Protein AF-V6KKS3-F1 (afdb_monomer_lite)

Organism: NCBI:txid1352936

Radius of gyration: 24.84 Å; chains: 1; bounding box: 65×29×72 Å

InterPro domains:
  IPR040688 SMODS and SLOG-associating 2TM effector domain 2 [NF033633] (2-89)
  IPR040688 SMODS and SLOG-associating 2TM effector domain 2 [PF18183] (2-100)

Foldseek 3Di:
DVCVVVVVVVVVVLVVVLVVQLVVLVVVLVVQLVVLVVVVVPDDDDDDPVVSVVSNVVSVVVSVVSVVVSVVVSVVVVVVVVVVPPDPPPPPDPPPPDPDDDDDDDDDDDDDDDPDDDDPDDDDDDDDDDD

pLDDT: mean 70.12, std 18.48, range [37.16, 97.25]

Sequence (131 aa):
GVDRFFGVTSGWMRDVATAQAVQRRLQALQFDWASESIREVLGPAEGTASEASERCLGVLRRFSEDITELVRTETTDWMVEFRTGTAPLGIQAAVTYVPRQDAAGSGGRFPLPPANGTRPNMPRQRPPEPR

Structure (mmCIF, N/CA/C/O backbone):
data_AF-V6KKS3-F1
#
_entry.id   AF-V6KKS3-F1
#
loop_
_atom_site.group_PDB
_atom_site.id
_atom_site.type_symbol
_atom_site.label_atom_id
_atom_site.label_alt_id
_atom_site.label_comp_id
_atom_site.label_asym_id
_atom_site.label_entity_id
_atom_site.label_seq_id
_atom_site.pdbx_PDB_ins_code
_atom_site.Cartn_x
_atom_site.Cartn_y
_atom_site.Cartn_z
_atom_site.occupancy
_atom_site.B_iso_or_equiv
_atom_site.auth_seq_id
_atom_site.auth_comp_id
_atom_site.auth_asym_id
_atom_site.auth_atom_id
_atom_site.pdbx_PDB_model_num
ATOM 1 N N . GLY A 1 1 ? 20.499 8.101 -30.867 1.00 49.84 1 GLY A N 1
ATOM 2 C CA . GLY A 1 1 ? 20.119 9.414 -30.298 1.00 49.84 1 GLY A CA 1
ATOM 3 C C . GLY A 1 1 ? 18.721 9.392 -29.709 1.00 49.84 1 GLY A C 1
ATOM 4 O O . GLY A 1 1 ? 18.534 9.841 -28.588 1.00 49.84 1 GLY A O 1
ATOM 5 N N . VAL A 1 2 ? 17.767 8.829 -30.451 1.00 50.78 2 VAL A N 1
ATOM 6 C CA . VAL A 1 2 ? 16.338 8.795 -30.118 1.00 50.78 2 VAL A CA 1
ATOM 7 C C . VAL A 1 2 ? 16.004 7.761 -29.020 1.00 50.78 2 VAL A C 1
ATOM 9 O O . VAL A 1 2 ? 15.286 8.100 -28.083 1.00 50.78 2 VAL A O 1
ATOM 12 N N . ASP A 1 3 ? 16.643 6.583 -29.011 1.00 54.22 3 ASP A N 1
ATOM 13 C CA . ASP A 1 3 ? 16.462 5.558 -27.957 1.00 54.22 3 ASP A CA 1
ATOM 14 C C . ASP A 1 3 ? 16.818 6.024 -26.543 1.00 54.22 3 ASP A C 1
ATOM 16 O O . ASP A 1 3 ? 16.208 5.603 -25.567 1.00 54.22 3 ASP A O 1
ATOM 20 N N . ARG A 1 4 ? 17.795 6.927 -26.405 1.00 55.72 4 ARG A N 1
ATOM 21 C CA . ARG A 1 4 ? 18.219 7.433 -25.091 1.00 55.72 4 ARG A CA 1
ATOM 22 C C . ARG A 1 4 ? 17.191 8.400 -24.504 1.00 55.72 4 ARG A C 1
ATOM 24 O O . ARG A 1 4 ? 16.985 8.398 -23.297 1.00 55.72 4 ARG A O 1
ATOM 31 N N . PHE A 1 5 ? 16.538 9.201 -25.347 1.00 52.12 5 PHE A N 1
ATOM 32 C CA . PHE A 1 5 ? 15.473 10.106 -24.916 1.00 52.12 5 PHE A CA 1
ATOM 33 C C . PHE A 1 5 ? 14.199 9.337 -24.561 1.00 52.12 5 PHE A C 1
ATOM 35 O O . PHE A 1 5 ? 13.657 9.574 -23.483 1.00 52.12 5 PHE A O 1
ATOM 42 N N . PHE A 1 6 ? 13.778 8.378 -25.400 1.00 52.75 6 PHE A N 1
ATOM 43 C CA . PHE A 1 6 ? 12.626 7.513 -25.111 1.00 52.75 6 PHE A CA 1
ATOM 44 C C . PHE A 1 6 ? 12.871 6.574 -23.922 1.00 52.75 6 PHE A C 1
ATOM 46 O O . PHE A 1 6 ? 11.978 6.388 -23.102 1.00 52.75 6 PHE A O 1
ATOM 53 N N . GLY A 1 7 ? 14.096 6.069 -23.746 1.00 57.44 7 GLY A N 1
ATOM 54 C CA . GLY A 1 7 ? 14.488 5.278 -22.577 1.00 57.44 7 GLY A CA 1
ATOM 55 C C . GLY A 1 7 ? 14.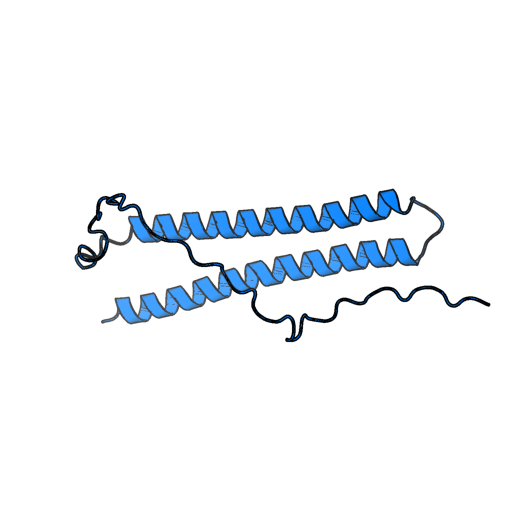377 6.064 -21.266 1.00 57.44 7 GLY A C 1
ATOM 56 O O . GLY A 1 7 ? 13.755 5.592 -20.318 1.00 57.44 7 GLY A O 1
ATOM 57 N N . VAL A 1 8 ? 14.881 7.304 -21.226 1.00 55.44 8 VAL A N 1
ATOM 58 C CA . VAL A 1 8 ? 14.774 8.176 -20.038 1.00 55.44 8 VAL A CA 1
ATOM 59 C C . VAL A 1 8 ? 13.320 8.588 -19.756 1.00 55.44 8 VAL A C 1
ATOM 61 O O . VAL A 1 8 ? 12.929 8.669 -18.593 1.00 55.44 8 VAL A O 1
ATOM 64 N N . THR A 1 9 ? 12.487 8.792 -20.786 1.00 54.78 9 THR A N 1
ATOM 65 C CA . THR A 1 9 ? 11.053 9.096 -20.584 1.00 54.78 9 THR A CA 1
ATOM 66 C C . THR A 1 9 ? 10.243 7.878 -20.145 1.00 54.78 9 THR A C 1
ATOM 68 O O . THR A 1 9 ? 9.352 8.021 -19.310 1.00 54.78 9 THR A O 1
ATOM 71 N N . SER A 1 10 ? 10.560 6.681 -20.648 1.00 60.97 10 SER A N 1
ATOM 72 C CA . SER A 1 10 ? 9.906 5.440 -20.214 1.00 60.97 10 SER A CA 1
ATOM 73 C C . SER A 1 10 ? 10.216 5.092 -18.753 1.00 60.97 10 SER A C 1
ATOM 75 O O . SER A 1 10 ? 9.304 4.713 -18.022 1.00 60.97 10 SER A O 1
ATOM 77 N N . GLY A 1 11 ? 11.454 5.328 -18.295 1.00 67.12 11 GLY A N 1
ATOM 78 C CA . GLY A 1 11 ? 11.848 5.119 -16.899 1.00 67.12 11 GLY A CA 1
ATOM 79 C C . GLY A 1 11 ? 11.061 5.998 -15.927 1.00 67.12 11 GLY A C 1
ATOM 80 O O . GLY A 1 11 ? 10.476 5.489 -14.978 1.00 67.12 11 GLY A O 1
ATOM 81 N N . TRP A 1 12 ? 10.932 7.298 -16.222 1.00 76.12 12 TRP A N 1
ATOM 82 C CA . TRP A 1 12 ? 10.152 8.205 -15.373 1.00 76.12 12 TRP A CA 1
ATOM 83 C C . TRP A 1 12 ? 8.658 7.842 -15.325 1.00 76.12 12 TRP A C 1
ATOM 85 O O . TRP A 1 12 ? 8.046 7.910 -14.262 1.00 76.12 12 TRP A O 1
ATOM 95 N N . MET A 1 13 ? 8.060 7.410 -16.443 1.00 72.69 13 MET A N 1
ATOM 96 C CA . MET A 1 13 ? 6.662 6.953 -16.449 1.00 72.69 13 MET A CA 1
ATOM 97 C C . MET A 1 13 ? 6.462 5.663 -15.640 1.00 72.69 13 MET A C 1
ATOM 99 O O . MET A 1 13 ? 5.454 5.547 -14.942 1.00 72.69 13 MET A O 1
ATOM 103 N N . ARG A 1 14 ? 7.418 4.725 -15.688 1.00 80.38 14 ARG A N 1
ATOM 104 C CA . ARG A 1 14 ? 7.400 3.498 -14.877 1.00 80.38 14 ARG A CA 1
ATOM 105 C C . ARG A 1 14 ? 7.531 3.812 -13.384 1.00 80.38 14 ARG A C 1
ATOM 107 O O . ARG A 1 14 ? 6.731 3.324 -12.588 1.00 80.38 14 ARG A O 1
ATOM 114 N N . ASP A 1 15 ? 8.448 4.706 -13.018 1.00 82.06 15 ASP A N 1
ATOM 115 C CA . ASP A 1 15 ? 8.610 5.174 -11.636 1.00 82.06 15 ASP A CA 1
ATOM 116 C C . ASP A 1 15 ? 7.329 5.845 -11.114 1.00 82.06 15 ASP A C 1
ATOM 118 O O . ASP A 1 15 ? 6.872 5.566 -10.002 1.00 82.06 15 ASP A O 1
ATOM 122 N N . VAL A 1 16 ? 6.700 6.695 -11.935 1.00 83.62 16 VAL A N 1
ATOM 123 C CA . VAL A 1 16 ? 5.427 7.353 -11.605 1.00 83.62 16 VAL A CA 1
ATOM 124 C C . VAL A 1 16 ? 4.295 6.335 -11.451 1.00 83.62 16 VAL A C 1
ATOM 126 O O . VAL A 1 16 ? 3.506 6.449 -10.510 1.00 83.62 16 VAL A O 1
ATOM 129 N N . ALA A 1 17 ? 4.212 5.324 -12.317 1.00 85.12 17 ALA A N 1
ATOM 130 C CA . ALA A 1 17 ? 3.201 4.273 -12.218 1.00 85.12 17 ALA A CA 1
ATOM 131 C C . ALA A 1 17 ? 3.342 3.468 -10.914 1.00 85.12 17 ALA A C 1
ATOM 133 O O . ALA A 1 17 ? 2.346 3.260 -10.210 1.00 85.12 17 ALA A O 1
ATOM 134 N N . THR A 1 18 ? 4.569 3.096 -10.541 1.00 87.81 18 THR A N 1
ATOM 135 C CA . THR A 1 18 ? 4.862 2.404 -9.278 1.00 87.81 18 THR A CA 1
ATOM 136 C C . THR A 1 18 ? 4.532 3.282 -8.074 1.00 87.81 18 THR A C 1
ATOM 138 O O . THR A 1 18 ? 3.852 2.829 -7.150 1.00 87.81 18 THR A O 1
ATOM 141 N N . ALA A 1 19 ? 4.908 4.563 -8.100 1.00 88.69 19 ALA A N 1
ATOM 142 C CA . ALA A 1 19 ? 4.561 5.510 -7.043 1.00 88.69 19 ALA A CA 1
ATOM 143 C C . ALA A 1 19 ? 3.037 5.641 -6.866 1.00 88.69 19 ALA A C 1
ATOM 145 O O . ALA A 1 19 ? 2.526 5.591 -5.746 1.00 88.69 19 ALA A O 1
ATOM 146 N N . GLN A 1 20 ? 2.283 5.731 -7.964 1.00 90.12 20 GLN A N 1
ATOM 147 C CA . GLN A 1 20 ? 0.820 5.756 -7.919 1.00 90.12 20 GLN A CA 1
ATOM 148 C C . GLN A 1 20 ? 0.229 4.440 -7.396 1.00 90.12 20 GLN A C 1
ATOM 150 O O . GLN A 1 20 ? -0.759 4.448 -6.658 1.00 90.12 20 GLN A O 1
ATOM 155 N N . ALA A 1 21 ? 0.813 3.301 -7.763 1.00 93.06 21 ALA A N 1
ATOM 156 C CA . ALA A 1 21 ? 0.380 1.987 -7.306 1.00 93.06 21 ALA A CA 1
ATOM 157 C C . ALA A 1 21 ? 0.584 1.800 -5.793 1.00 93.06 21 ALA A C 1
ATOM 159 O O . ALA A 1 21 ? -0.280 1.213 -5.133 1.00 93.06 21 ALA A O 1
ATOM 160 N N . VAL A 1 22 ? 1.680 2.330 -5.242 1.00 94.69 22 VAL A N 1
ATOM 161 C CA . VAL A 1 22 ? 1.916 2.406 -3.793 1.00 94.69 22 VAL A CA 1
ATOM 162 C C . VAL A 1 22 ? 0.908 3.348 -3.141 1.00 94.69 22 VAL A C 1
ATOM 164 O O . VAL A 1 22 ? 0.252 2.961 -2.176 1.00 94.69 22 VAL A O 1
ATOM 167 N N . GLN A 1 23 ? 0.719 4.548 -3.698 1.00 93.44 23 GLN A N 1
ATOM 168 C CA . GLN A 1 23 ? -0.190 5.550 -3.139 1.00 93.44 23 GLN A CA 1
ATOM 169 C C . GLN A 1 23 ? -1.627 5.026 -3.012 1.00 93.44 23 GLN A C 1
ATOM 171 O O . GLN A 1 23 ? -2.262 5.222 -1.977 1.00 93.44 23 GLN A O 1
ATOM 176 N N . ARG A 1 24 ? -2.138 4.310 -4.024 1.00 95.38 24 ARG A N 1
ATOM 177 C CA . ARG A 1 24 ? -3.482 3.704 -3.971 1.00 95.38 24 ARG A CA 1
ATOM 178 C C . ARG A 1 24 ? -3.616 2.668 -2.852 1.00 95.38 24 ARG A C 1
ATOM 180 O O . ARG A 1 24 ? -4.622 2.665 -2.148 1.00 95.38 24 ARG A O 1
ATOM 187 N N . ARG A 1 25 ? -2.607 1.811 -2.667 1.00 95.88 25 ARG A N 1
ATOM 188 C CA . ARG A 1 25 ? -2.592 0.792 -1.601 1.00 95.88 25 ARG A CA 1
ATOM 189 C C . ARG A 1 25 ? -2.484 1.425 -0.216 1.00 95.88 25 ARG A C 1
ATOM 191 O O . ARG A 1 25 ? -3.165 0.993 0.706 1.00 95.88 25 ARG A O 1
ATOM 198 N N . LEU A 1 26 ? -1.681 2.481 -0.083 1.00 96.12 26 LEU A N 1
ATOM 199 C CA . LEU A 1 26 ? -1.576 3.248 1.157 1.00 96.12 26 LEU A CA 1
ATOM 200 C C . LEU A 1 26 ? -2.910 3.912 1.516 1.00 96.12 26 LEU A C 1
ATOM 202 O O . LEU A 1 26 ? -3.320 3.879 2.671 1.00 96.12 26 LEU A O 1
ATOM 206 N N . GLN A 1 27 ? -3.603 4.488 0.535 1.00 95.06 27 GLN A N 1
ATOM 207 C CA . GLN A 1 27 ? -4.911 5.094 0.755 1.00 95.06 27 GLN A CA 1
ATOM 208 C C . GLN A 1 27 ? -5.951 4.051 1.200 1.00 95.06 27 GLN A C 1
ATOM 210 O O . GLN A 1 27 ? -6.713 4.319 2.125 1.00 95.06 27 GLN A O 1
ATOM 215 N N . ALA A 1 28 ? -5.950 2.851 0.608 1.00 94.31 28 ALA A N 1
ATOM 216 C CA . ALA A 1 28 ? -6.805 1.747 1.054 1.00 94.31 28 ALA A CA 1
ATOM 217 C C . ALA A 1 28 ? -6.503 1.338 2.506 1.00 94.31 28 ALA A C 1
ATOM 219 O O . ALA A 1 28 ? -7.414 1.304 3.329 1.00 94.31 28 ALA A O 1
ATOM 220 N N . LEU A 1 29 ? -5.221 1.155 2.847 1.00 95.12 29 LEU A N 1
ATOM 221 C CA . LEU A 1 29 ? -4.781 0.885 4.219 1.00 95.12 29 LEU A CA 1
ATOM 222 C C . LEU A 1 29 ? -5.289 1.951 5.201 1.00 95.12 29 LEU A C 1
ATOM 224 O O . LEU A 1 29 ? -5.770 1.617 6.278 1.00 95.12 29 LEU A O 1
ATOM 228 N N . GLN A 1 30 ? -5.179 3.232 4.847 1.00 94.00 30 GLN A N 1
ATOM 229 C CA . GLN A 1 30 ? -5.623 4.330 5.708 1.00 94.00 30 GLN A CA 1
ATOM 230 C C . GLN A 1 30 ? -7.135 4.301 5.955 1.00 94.00 30 GLN A C 1
ATOM 232 O O . GLN A 1 30 ? -7.564 4.555 7.080 1.00 94.00 30 GLN A O 1
ATOM 237 N N . PHE A 1 31 ? -7.938 3.976 4.938 1.00 91.88 31 PHE A N 1
ATOM 238 C CA . PHE A 1 31 ? -9.386 3.836 5.097 1.00 91.88 31 PHE A CA 1
ATOM 239 C C . PHE A 1 31 ? -9.759 2.633 5.958 1.00 91.88 31 PHE A C 1
ATOM 241 O O . PHE A 1 31 ? -10.557 2.782 6.884 1.00 91.88 31 PHE A O 1
ATOM 248 N N . ASP A 1 32 ? -9.152 1.476 5.701 1.00 91.88 32 ASP A N 1
ATOM 249 C CA . ASP A 1 32 ? -9.384 0.266 6.490 1.00 91.88 32 ASP A CA 1
ATOM 250 C C . ASP A 1 32 ? -8.997 0.513 7.953 1.00 91.88 32 ASP A C 1
ATOM 252 O O . ASP A 1 32 ? -9.784 0.256 8.865 1.00 91.88 32 ASP A O 1
ATOM 256 N N . TRP A 1 33 ? -7.842 1.141 8.182 1.00 90.50 33 TRP A N 1
ATOM 257 C CA . TRP A 1 33 ? -7.382 1.522 9.515 1.00 90.50 33 TRP A CA 1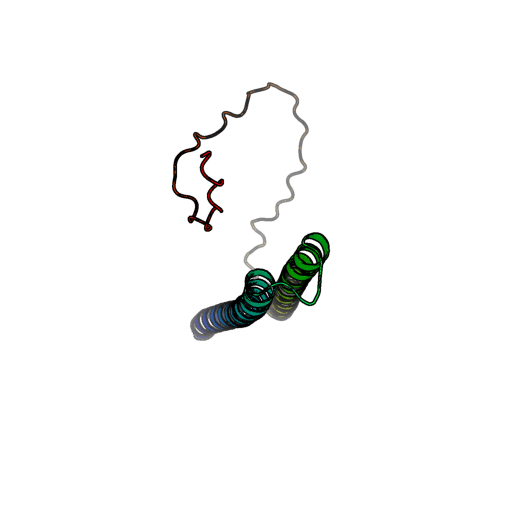
ATOM 258 C C . TRP A 1 33 ? -8.329 2.500 10.216 1.00 90.50 33 TRP A C 1
ATOM 260 O O . TRP A 1 33 ? -8.624 2.337 11.401 1.00 90.50 33 TRP A O 1
ATOM 270 N N . ALA A 1 34 ? -8.826 3.517 9.505 1.00 87.31 34 ALA A N 1
ATOM 271 C CA . ALA A 1 34 ? -9.794 4.459 10.055 1.00 87.31 34 ALA A CA 1
ATOM 272 C C . ALA A 1 34 ? -11.105 3.755 10.432 1.00 87.31 34 ALA A C 1
ATOM 274 O O . ALA A 1 34 ? -11.662 4.035 11.492 1.00 87.31 34 ALA A O 1
ATOM 275 N N . SER A 1 35 ? -11.571 2.812 9.606 1.00 84.12 35 SER A N 1
ATOM 276 C CA . SER A 1 35 ? -12.782 2.036 9.885 1.00 84.12 35 SER A CA 1
ATOM 277 C C . SER A 1 35 ? -12.645 1.180 11.149 1.00 84.12 35 SER A C 1
ATOM 279 O O . SER A 1 35 ? -13.549 1.179 11.986 1.00 84.12 35 SER A O 1
ATOM 281 N N . GLU A 1 36 ? -11.492 0.535 11.343 1.00 85.25 36 GLU A N 1
ATOM 282 C CA . GLU A 1 36 ? -11.209 -0.264 12.538 1.00 85.25 36 GLU A CA 1
ATOM 283 C C . GLU A 1 36 ? -11.015 0.616 13.780 1.00 85.25 36 GLU A C 1
ATOM 285 O O . GLU A 1 36 ? -11.589 0.330 14.828 1.00 85.25 36 GLU A O 1
ATOM 290 N N . SER A 1 37 ? -10.319 1.750 13.650 1.00 80.62 37 SER A N 1
ATOM 291 C CA . SER A 1 37 ? -10.124 2.707 14.752 1.00 80.62 37 SER A CA 1
ATOM 292 C C . SER A 1 37 ? -11.450 3.309 15.237 1.00 80.62 37 SER A C 1
ATOM 294 O O . SER A 1 37 ? -11.658 3.485 16.434 1.00 80.62 37 SER A O 1
ATOM 296 N N . ILE A 1 38 ? -12.374 3.624 14.321 1.00 80.50 38 ILE A N 1
ATOM 297 C CA . ILE A 1 38 ? -13.705 4.144 14.671 1.00 80.50 38 ILE A CA 1
ATOM 298 C C . ILE A 1 38 ? -14.527 3.070 15.398 1.00 80.50 38 ILE A C 1
ATOM 300 O O . ILE A 1 38 ? -15.186 3.379 16.389 1.00 80.50 38 ILE A O 1
ATOM 304 N N . ARG A 1 39 ? -14.465 1.809 14.947 1.00 76.81 39 ARG A N 1
ATOM 305 C CA . ARG A 1 39 ? -15.126 0.677 15.620 1.00 76.81 39 ARG A CA 1
ATOM 306 C C . ARG A 1 39 ? -14.579 0.439 17.027 1.00 76.81 39 ARG A C 1
ATOM 308 O O . ARG A 1 39 ? -15.356 0.140 17.926 1.00 76.81 39 ARG A O 1
ATOM 315 N N . GLU A 1 40 ? -13.272 0.594 17.222 1.00 74.50 40 GLU A N 1
ATOM 316 C CA . GLU A 1 40 ? -12.618 0.471 18.529 1.00 74.50 40 GLU A CA 1
ATOM 317 C C . GLU A 1 40 ? -13.038 1.596 19.494 1.00 74.50 40 GLU A C 1
ATOM 319 O O . GLU A 1 40 ? -13.379 1.333 20.645 1.00 74.50 40 GLU A O 1
ATOM 324 N N . VAL A 1 41 ? -13.073 2.848 19.019 1.00 70.50 41 VAL A N 1
ATOM 325 C CA . VAL A 1 41 ? -13.393 4.038 19.835 1.00 70.50 41 VAL A CA 1
ATOM 326 C C . VAL A 1 41 ? -14.879 4.125 20.217 1.00 70.50 41 VAL A C 1
ATOM 328 O O . VAL A 1 41 ? -15.208 4.714 21.245 1.00 70.50 41 VAL A O 1
ATOM 331 N N . LEU A 1 42 ? -15.784 3.542 19.425 1.00 64.69 42 LEU A N 1
ATOM 332 C CA . LEU A 1 42 ? -17.234 3.587 19.667 1.00 64.69 42 LEU A CA 1
ATOM 333 C C . LEU A 1 42 ? -17.775 2.496 20.625 1.00 64.69 42 LEU A C 1
ATOM 335 O O . LEU A 1 42 ? -18.982 2.466 20.855 1.00 64.69 42 LEU A O 1
ATOM 339 N N . GLY A 1 43 ? -16.952 1.599 21.187 1.00 67.44 43 GLY A N 1
ATOM 340 C CA . GLY A 1 43 ? -17.448 0.427 21.946 1.00 67.44 43 GLY A CA 1
ATOM 341 C C . GLY A 1 43 ? -18.288 0.770 23.198 1.00 67.44 43 GLY A C 1
ATOM 342 O O . GLY A 1 43 ? -17.878 1.649 23.962 1.00 67.44 43 GLY A O 1
ATOM 343 N N . PRO A 1 44 ? -19.438 0.082 23.452 1.00 51.88 44 PRO A N 1
ATOM 344 C CA . PRO A 1 44 ? -19.499 -1.379 23.633 1.00 51.88 44 PRO A CA 1
ATOM 345 C C . PRO A 1 44 ? -20.700 -2.086 22.947 1.00 51.88 44 PRO A C 1
ATOM 347 O O . PRO A 1 44 ? -21.847 -1.916 23.358 1.00 51.88 44 PRO A O 1
ATOM 350 N N . ALA A 1 45 ? -20.437 -2.958 21.963 1.00 53.22 45 ALA A N 1
ATOM 351 C CA . ALA A 1 45 ? -21.414 -3.952 21.482 1.00 53.22 45 ALA A CA 1
ATOM 352 C C . ALA A 1 45 ? -20.765 -5.243 20.936 1.00 53.22 45 ALA A C 1
ATOM 354 O O . ALA A 1 45 ? -21.302 -6.320 21.167 1.00 53.22 45 ALA A O 1
ATOM 355 N N . GLU A 1 46 ? -19.605 -5.185 20.268 1.00 55.81 46 GLU A N 1
ATOM 356 C CA . GLU A 1 46 ? -19.048 -6.344 19.544 1.00 55.81 46 GLU A CA 1
ATOM 357 C C . GLU A 1 46 ? -17.502 -6.350 19.599 1.00 55.81 46 GLU A C 1
ATOM 359 O O . GLU A 1 46 ? -16.829 -5.759 18.757 1.00 55.81 46 GLU A O 1
ATOM 364 N N . GLY A 1 47 ? -16.920 -6.990 20.618 1.00 60.56 47 GLY A N 1
ATOM 365 C CA . GLY A 1 47 ? -15.537 -7.484 20.552 1.00 60.56 47 GLY A CA 1
ATOM 366 C C . GLY A 1 47 ? -14.584 -7.032 21.662 1.00 60.56 47 GLY A C 1
ATOM 367 O O . GLY A 1 47 ? -14.630 -5.910 22.164 1.00 60.56 47 GLY A O 1
ATOM 368 N N . THR A 1 48 ? -13.706 -7.948 22.073 1.00 75.75 48 THR A N 1
ATOM 369 C CA . THR A 1 48 ? -12.675 -7.700 23.098 1.00 75.75 48 THR A CA 1
ATOM 370 C C . THR A 1 48 ? -11.487 -6.926 22.514 1.00 75.75 48 THR A C 1
ATOM 372 O O . THR A 1 48 ? -11.255 -6.953 21.307 1.00 75.75 48 THR A O 1
ATOM 375 N N . ALA A 1 49 ? -10.667 -6.284 23.356 1.00 75.38 49 ALA A N 1
ATOM 376 C CA . ALA A 1 49 ? -9.441 -5.605 22.907 1.00 75.38 49 ALA A CA 1
ATOM 377 C C . ALA A 1 49 ? -8.488 -6.526 22.104 1.00 75.38 49 ALA A C 1
ATOM 379 O O . ALA A 1 49 ? -7.779 -6.063 21.208 1.00 75.38 49 ALA A O 1
ATOM 380 N N . SER A 1 50 ? -8.501 -7.837 22.387 1.00 75.75 50 SER A N 1
ATOM 381 C CA . SER A 1 50 ? -7.749 -8.845 21.625 1.00 75.75 50 SER A CA 1
ATOM 382 C C . SER A 1 50 ? -8.257 -8.968 20.188 1.00 75.75 50 SER A C 1
ATOM 384 O O . SER A 1 50 ? -7.471 -8.977 19.249 1.00 75.75 50 SER A O 1
ATOM 386 N N . GLU A 1 51 ? -9.574 -8.991 20.003 1.00 82.00 51 GLU A N 1
ATOM 387 C CA . GLU A 1 51 ? -10.210 -9.125 18.692 1.00 82.00 51 GLU A CA 1
ATOM 388 C C . GLU A 1 51 ? -10.003 -7.880 17.817 1.00 82.00 51 GLU A C 1
ATOM 390 O O . GLU A 1 51 ? -9.732 -7.991 16.622 1.00 82.00 51 GLU 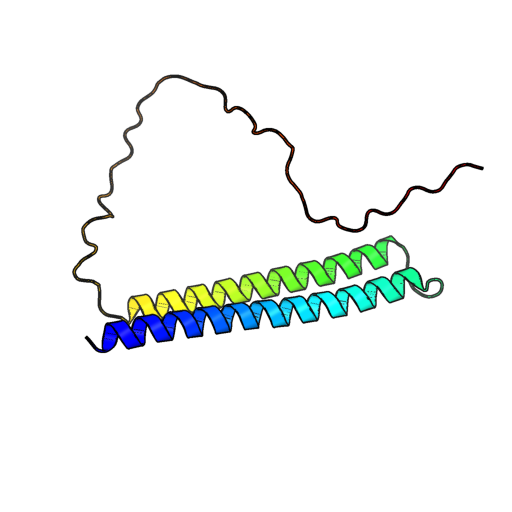A O 1
ATOM 395 N N . ALA A 1 52 ? -10.063 -6.684 18.413 1.00 82.50 52 ALA A N 1
ATOM 396 C CA . ALA A 1 52 ? -9.709 -5.444 17.719 1.00 82.50 52 ALA A CA 1
ATOM 397 C C . ALA A 1 52 ? -8.237 -5.458 17.265 1.00 82.50 52 ALA A C 1
ATOM 399 O O . ALA A 1 52 ? -7.927 -5.105 16.127 1.00 82.50 52 ALA A O 1
ATOM 400 N N . SER A 1 53 ? -7.336 -5.949 18.122 1.00 81.50 53 SER A N 1
ATOM 401 C CA . SER A 1 53 ? -5.914 -6.085 17.791 1.00 81.50 53 SER A CA 1
ATOM 402 C C . SER A 1 53 ? -5.685 -7.062 16.633 1.00 81.50 53 SER A C 1
ATOM 404 O O . SER A 1 53 ? -4.916 -6.762 15.720 1.00 81.50 53 SER A O 1
ATOM 406 N N . GLU A 1 54 ? -6.372 -8.207 16.627 1.00 86.00 54 GLU A N 1
ATOM 407 C CA . GLU A 1 54 ? -6.298 -9.191 15.540 1.00 86.00 54 GLU A CA 1
ATOM 408 C C . GLU A 1 54 ? -6.784 -8.614 14.203 1.00 86.00 54 GLU A C 1
ATOM 410 O O . GLU A 1 54 ? -6.136 -8.818 13.172 1.00 86.00 54 GLU A O 1
ATOM 415 N N . ARG A 1 55 ? -7.862 -7.820 14.215 1.00 87.25 55 ARG A N 1
ATOM 416 C CA . ARG A 1 55 ? -8.359 -7.116 13.022 1.00 87.25 55 ARG A CA 1
ATOM 417 C C . ARG A 1 55 ? -7.358 -6.085 12.497 1.00 87.25 55 ARG A C 1
ATOM 419 O O . ARG A 1 55 ? -7.037 -6.101 11.306 1.00 87.25 55 ARG A O 1
ATOM 426 N N . CYS A 1 56 ? -6.791 -5.257 13.375 1.00 85.00 56 CYS A N 1
ATOM 427 C CA . CYS A 1 56 ? -5.748 -4.289 13.018 1.00 85.00 56 CYS A CA 1
ATOM 428 C C . CYS A 1 56 ? -4.506 -4.969 12.414 1.00 85.00 56 CYS A C 1
ATOM 430 O O . CYS A 1 56 ? -3.956 -4.502 11.412 1.00 85.00 56 CYS A O 1
ATOM 432 N N . LEU A 1 57 ? -4.080 -6.104 12.978 1.00 90.12 57 LEU A N 1
ATOM 433 C CA . LEU A 1 57 ? -2.979 -6.899 12.430 1.00 90.12 57 LEU A CA 1
ATOM 434 C C . LEU A 1 57 ? -3.321 -7.499 11.060 1.00 90.12 57 LEU A C 1
ATOM 436 O O . LEU A 1 57 ? -2.452 -7.545 10.188 1.00 90.12 57 LEU A O 1
ATOM 440 N N . GLY A 1 58 ? -4.571 -7.913 10.842 1.00 92.81 58 GLY A N 1
ATOM 441 C CA . GLY A 1 58 ? -5.047 -8.403 9.548 1.00 92.81 58 GLY A CA 1
ATOM 442 C C . GLY A 1 58 ? -4.906 -7.362 8.435 1.00 92.81 58 GLY A C 1
ATOM 443 O O . GLY A 1 58 ? -4.364 -7.666 7.370 1.00 92.81 58 GLY A O 1
ATOM 444 N N . VAL A 1 59 ? -5.312 -6.117 8.703 1.00 93.88 59 VAL A N 1
ATOM 445 C CA . VAL A 1 59 ? -5.190 -4.996 7.755 1.00 93.88 59 VAL A CA 1
ATOM 446 C C . VAL A 1 59 ? -3.718 -4.726 7.397 1.00 93.88 59 VAL A C 1
ATOM 448 O O . VAL A 1 59 ? -3.369 -4.604 6.221 1.00 93.88 59 VAL A O 1
ATOM 451 N N . LEU A 1 60 ? -2.826 -4.702 8.392 1.00 92.25 60 LEU A N 1
ATOM 452 C CA . LEU A 1 60 ? -1.388 -4.491 8.173 1.00 92.25 60 LEU A CA 1
ATOM 453 C C . LEU A 1 60 ? -0.732 -5.633 7.389 1.00 92.25 60 LEU A C 1
ATOM 455 O O . LEU A 1 60 ? 0.108 -5.391 6.514 1.00 92.25 60 LEU A O 1
ATOM 459 N N . ARG A 1 61 ? -1.110 -6.880 7.687 1.00 96.31 61 ARG A N 1
ATOM 460 C CA . ARG A 1 61 ? -0.601 -8.057 6.980 1.00 96.31 61 ARG A CA 1
ATOM 461 C C . ARG A 1 61 ? -0.993 -8.020 5.507 1.00 96.31 61 ARG A C 1
ATOM 463 O O . ARG A 1 61 ? -0.120 -8.175 4.658 1.00 96.31 61 ARG A O 1
ATOM 470 N N . ARG A 1 62 ? -2.263 -7.726 5.216 1.00 96.12 62 ARG A N 1
ATOM 471 C CA . ARG A 1 62 ? -2.765 -7.605 3.844 1.00 96.12 62 ARG A CA 1
ATOM 472 C C . ARG A 1 62 ? -2.009 -6.539 3.053 1.00 96.12 62 ARG A C 1
ATOM 474 O O . ARG A 1 62 ? -1.542 -6.815 1.955 1.00 96.12 62 ARG A O 1
ATOM 481 N N . PHE A 1 63 ? -1.809 -5.354 3.629 1.00 94.62 63 PHE A N 1
ATOM 482 C CA . PHE A 1 63 ? -1.021 -4.306 2.974 1.00 94.62 63 PHE A CA 1
ATOM 483 C C . PHE A 1 63 ? 0.422 -4.752 2.695 1.00 94.62 63 PHE A C 1
ATOM 485 O O . PHE A 1 63 ? 0.967 -4.482 1.625 1.00 94.62 63 PHE A O 1
ATOM 492 N N . SER A 1 64 ? 1.045 -5.459 3.639 1.00 93.06 64 SER A N 1
ATOM 493 C CA . SER A 1 64 ? 2.413 -5.965 3.474 1.00 93.06 64 SER A CA 1
ATOM 494 C C . SER A 1 64 ? 2.510 -6.985 2.334 1.00 93.06 64 SER A C 1
ATOM 496 O O . SER A 1 64 ? 3.454 -6.945 1.543 1.00 93.06 64 SER A O 1
ATOM 498 N N . GLU A 1 65 ? 1.522 -7.873 2.221 1.00 97.25 65 GLU A N 1
ATOM 499 C CA . GLU A 1 65 ? 1.398 -8.834 1.121 1.00 97.25 65 GLU A CA 1
ATOM 500 C C . GLU A 1 65 ? 1.186 -8.105 -0.220 1.00 97.25 65 GLU A C 1
ATOM 502 O O . GLU A 1 65 ? 1.912 -8.372 -1.178 1.00 97.25 65 GLU A O 1
ATOM 507 N N . ASP A 1 66 ? 0.309 -7.096 -0.268 1.00 96.69 66 ASP A N 1
ATOM 508 C CA . ASP A 1 66 ? 0.039 -6.299 -1.473 1.00 96.69 66 ASP A CA 1
ATOM 509 C C . ASP A 1 66 ? 1.267 -5.519 -1.977 1.00 96.69 66 ASP A C 1
ATOM 511 O O . ASP A 1 66 ? 1.458 -5.369 -3.189 1.00 96.69 66 ASP A O 1
ATOM 515 N N . ILE A 1 67 ? 2.098 -4.997 -1.068 1.00 92.94 67 ILE A N 1
ATOM 516 C CA . ILE A 1 67 ? 3.363 -4.331 -1.414 1.00 92.94 67 ILE A CA 1
ATOM 517 C C . ILE A 1 67 ? 4.401 -5.348 -1.883 1.00 92.94 67 ILE A C 1
ATOM 519 O O . ILE A 1 67 ? 5.101 -5.095 -2.862 1.00 92.94 67 ILE A O 1
ATOM 523 N N . THR A 1 68 ? 4.486 -6.500 -1.219 1.00 94.62 68 THR A N 1
ATOM 524 C CA . THR A 1 68 ? 5.404 -7.573 -1.621 1.00 94.62 68 THR A CA 1
ATOM 525 C C . THR A 1 68 ? 5.087 -8.049 -3.036 1.00 94.62 68 THR A C 1
ATOM 527 O O . THR A 1 68 ? 5.995 -8.195 -3.854 1.00 94.62 68 THR A O 1
ATOM 530 N N . GLU A 1 69 ? 3.803 -8.211 -3.359 1.00 95.75 69 GLU A N 1
ATOM 531 C CA . GLU A 1 69 ? 3.369 -8.615 -4.694 1.00 95.75 69 GLU A CA 1
ATOM 532 C C . GLU A 1 69 ? 3.607 -7.522 -5.742 1.00 95.75 69 GLU A C 1
ATOM 534 O O . GLU A 1 69 ? 4.045 -7.817 -6.856 1.00 95.75 69 GLU A O 1
ATOM 539 N N . LEU A 1 70 ? 3.405 -6.247 -5.386 1.00 94.06 70 LEU A N 1
ATOM 540 C CA . LEU A 1 70 ? 3.751 -5.128 -6.264 1.00 94.06 70 LEU A CA 1
ATOM 541 C C . LEU A 1 70 ? 5.246 -5.139 -6.607 1.00 94.06 70 LEU A C 1
ATOM 543 O O . LEU A 1 70 ? 5.608 -5.083 -7.778 1.00 94.06 70 LEU A O 1
ATOM 547 N N . VAL A 1 71 ? 6.113 -5.263 -5.598 1.00 91.06 71 VAL A N 1
ATOM 548 C CA . VAL A 1 71 ? 7.570 -5.312 -5.792 1.00 91.06 71 VAL A CA 1
ATOM 549 C C . VAL A 1 71 ? 7.971 -6.529 -6.621 1.00 91.06 71 VAL A C 1
ATOM 551 O O . VAL A 1 71 ? 8.823 -6.419 -7.504 1.00 91.06 71 VAL A O 1
ATOM 554 N N . ARG A 1 72 ? 7.355 -7.691 -6.380 1.00 91.81 72 ARG A N 1
ATOM 555 C CA . ARG A 1 72 ? 7.598 -8.907 -7.163 1.00 91.81 72 ARG A CA 1
ATOM 556 C C . ARG A 1 72 ? 7.211 -8.726 -8.633 1.00 91.81 72 ARG A C 1
ATOM 558 O O . ARG A 1 72 ? 7.981 -9.133 -9.507 1.00 91.81 72 ARG A O 1
ATOM 565 N N . THR A 1 73 ? 6.048 -8.137 -8.899 1.00 91.62 73 THR A N 1
ATOM 566 C CA . THR A 1 73 ? 5.565 -7.866 -10.262 1.00 91.62 73 THR A CA 1
ATOM 567 C C . THR A 1 73 ? 6.526 -6.921 -10.976 1.00 91.62 73 THR A C 1
ATOM 569 O O . THR A 1 73 ? 7.060 -7.274 -12.022 1.00 91.62 73 THR A O 1
ATOM 572 N N . GLU A 1 74 ? 6.875 -5.799 -10.341 1.00 87.12 74 GLU A N 1
ATOM 573 C CA . GLU A 1 74 ? 7.841 -4.833 -10.879 1.00 87.12 74 GLU A CA 1
ATOM 574 C C . GLU A 1 74 ? 9.215 -5.458 -11.145 1.00 87.12 74 GLU A C 1
ATOM 576 O O . GLU A 1 74 ? 9.830 -5.208 -12.179 1.00 87.12 74 GLU A O 1
ATOM 581 N N . THR A 1 75 ? 9.691 -6.319 -10.242 1.00 84.12 75 THR A N 1
ATOM 582 C CA . THR A 1 75 ? 10.962 -7.034 -10.420 1.00 84.12 75 THR A CA 1
ATOM 583 C C . THR A 1 75 ? 10.898 -7.976 -11.619 1.00 84.12 75 THR A C 1
ATOM 585 O O . THR A 1 75 ? 11.845 -8.054 -12.398 1.00 84.12 75 THR A O 1
ATOM 588 N N . THR A 1 76 ? 9.783 -8.690 -11.785 1.00 85.12 76 THR A N 1
ATOM 589 C CA . THR A 1 76 ? 9.592 -9.631 -12.896 1.00 85.12 76 THR A CA 1
ATOM 590 C C . THR A 1 76 ? 9.547 -8.893 -14.226 1.00 85.12 76 THR A C 1
ATOM 592 O O . THR A 1 76 ? 10.244 -9.283 -15.164 1.00 85.12 76 THR A O 1
ATOM 595 N N . ASP A 1 77 ? 8.788 -7.805 -14.282 1.00 84.69 77 ASP A N 1
ATOM 596 C CA . ASP A 1 77 ? 8.665 -6.954 -15.457 1.00 84.69 77 ASP A CA 1
ATOM 597 C C . ASP A 1 77 ? 10.016 -6.324 -15.823 1.00 84.69 77 ASP A C 1
ATOM 599 O O . ASP A 1 77 ? 10.450 -6.440 -16.971 1.00 84.69 77 ASP A O 1
ATOM 603 N N . TRP A 1 78 ? 10.750 -5.774 -14.845 1.00 81.31 78 TRP A N 1
ATOM 604 C CA . TRP A 1 78 ? 12.102 -5.253 -15.067 1.00 81.31 78 TRP A CA 1
ATOM 605 C C . TRP A 1 78 ? 13.066 -6.342 -15.569 1.00 81.31 78 TRP A C 1
ATOM 607 O O . TRP A 1 78 ? 13.846 -6.109 -16.493 1.00 81.31 78 TRP A O 1
ATOM 617 N N . MET A 1 79 ? 12.994 -7.564 -15.0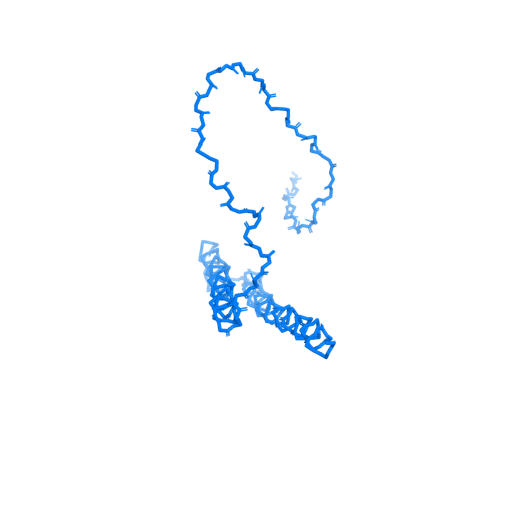27 1.00 76.94 79 MET A N 1
ATOM 618 C CA . MET A 1 79 ? 13.804 -8.696 -15.494 1.00 76.94 79 MET A CA 1
ATOM 619 C C . MET A 1 79 ? 13.462 -9.129 -16.928 1.00 76.94 79 MET A C 1
ATOM 621 O O . MET A 1 79 ? 14.348 -9.604 -17.641 1.00 76.94 79 MET A O 1
ATOM 625 N N . VAL A 1 80 ? 12.199 -9.027 -17.355 1.00 82.31 80 VAL A N 1
ATOM 626 C CA . VAL A 1 80 ? 11.787 -9.319 -18.738 1.00 82.31 80 VAL A CA 1
ATOM 627 C C . VAL A 1 80 ? 12.332 -8.251 -19.677 1.00 82.31 80 VAL A C 1
ATOM 629 O O . VAL A 1 80 ? 13.033 -8.608 -20.623 1.00 82.31 80 VAL A O 1
ATOM 632 N N . GLU A 1 81 ? 12.099 -6.974 -19.370 1.00 73.44 81 GLU A N 1
ATOM 633 C CA . GLU A 1 81 ? 12.602 -5.837 -20.150 1.00 73.44 81 GLU A CA 1
ATOM 634 C C . GLU A 1 81 ? 14.126 -5.892 -20.311 1.00 73.44 81 GLU A C 1
ATOM 636 O O . GLU A 1 81 ? 14.646 -5.718 -21.416 1.00 73.44 81 GLU A O 1
ATOM 641 N N . PHE A 1 82 ? 14.842 -6.227 -19.232 1.00 68.12 82 PHE A N 1
ATOM 642 C CA . PHE A 1 82 ? 16.295 -6.383 -19.241 1.00 68.12 82 PHE A CA 1
ATOM 643 C C . PHE A 1 82 ? 16.777 -7.556 -20.110 1.00 68.12 82 PHE A C 1
ATOM 645 O O . PHE A 1 82 ? 17.829 -7.458 -20.734 1.00 68.12 82 PHE A O 1
ATOM 652 N N . ARG A 1 83 ? 16.040 -8.674 -20.167 1.00 73.31 83 ARG A N 1
ATOM 653 C CA . ARG A 1 83 ? 16.410 -9.836 -21.001 1.00 73.31 83 ARG A CA 1
ATOM 654 C C . ARG A 1 83 ? 16.092 -9.639 -22.483 1.00 73.31 83 ARG A C 1
ATOM 656 O O . ARG A 1 83 ? 16.801 -10.190 -23.320 1.00 73.31 83 ARG A O 1
ATOM 663 N N . THR A 1 84 ? 15.019 -8.917 -22.812 1.00 71.56 84 THR A N 1
ATOM 664 C CA . THR A 1 84 ? 14.581 -8.686 -24.202 1.00 71.56 84 THR A CA 1
ATOM 665 C C . THR A 1 84 ? 15.278 -7.496 -24.857 1.00 71.56 84 THR A C 1
ATOM 667 O O . THR A 1 84 ? 15.412 -7.465 -26.079 1.00 71.56 84 THR A O 1
ATOM 670 N N . GLY A 1 85 ? 15.747 -6.527 -24.063 1.00 63.00 85 GLY A N 1
ATOM 671 C CA . GLY A 1 85 ? 16.669 -5.493 -24.517 1.00 63.00 85 GLY A CA 1
ATOM 672 C C . GLY A 1 85 ? 18.059 -6.096 -24.699 1.00 63.00 85 GLY A C 1
ATOM 673 O O . GLY A 1 85 ? 18.703 -6.486 -23.735 1.00 63.00 85 GLY A O 1
ATOM 674 N N . THR A 1 86 ? 18.519 -6.210 -25.941 1.00 48.75 86 THR A N 1
ATOM 675 C CA . THR A 1 86 ? 19.856 -6.687 -26.326 1.00 48.75 86 THR A CA 1
ATOM 676 C C . THR A 1 86 ? 20.959 -6.261 -25.351 1.00 48.75 86 THR A C 1
ATOM 678 O O . THR A 1 86 ? 21.082 -5.074 -25.042 1.00 48.75 86 THR A O 1
ATOM 681 N N . ALA A 1 87 ? 21.767 -7.238 -24.921 1.00 45.91 87 ALA A N 1
ATOM 682 C CA . ALA A 1 87 ? 22.937 -7.085 -24.062 1.00 45.91 87 ALA A CA 1
ATOM 683 C C . ALA A 1 87 ? 23.666 -5.750 -24.284 1.00 45.91 87 ALA A C 1
ATOM 685 O O . ALA A 1 87 ? 24.039 -5.446 -25.424 1.00 45.91 87 ALA A O 1
ATOM 686 N N . PRO A 1 88 ? 23.961 -4.970 -23.231 1.00 47.53 88 PRO A N 1
ATOM 687 C CA . PRO A 1 88 ? 24.914 -3.902 -23.398 1.00 47.53 88 PRO A CA 1
ATOM 688 C C . PRO A 1 88 ? 26.268 -4.577 -23.633 1.00 47.53 88 PRO A C 1
ATOM 690 O O . PRO A 1 88 ? 26.868 -5.138 -22.712 1.00 47.53 88 PRO A O 1
ATOM 693 N N . LEU A 1 89 ? 26.760 -4.526 -24.872 1.00 55.44 89 LEU A N 1
ATOM 694 C CA . LEU A 1 89 ? 28.162 -4.766 -25.236 1.00 55.44 89 LEU A CA 1
ATOM 695 C C . LEU A 1 89 ? 29.068 -3.697 -24.581 1.00 55.44 89 LEU A C 1
ATOM 697 O O . LEU A 1 89 ? 29.784 -2.963 -25.250 1.00 55.44 89 LEU A O 1
ATOM 701 N N . GLY A 1 90 ? 28.997 -3.565 -23.256 1.00 51.09 90 GLY A N 1
ATOM 702 C CA . GLY A 1 90 ? 29.605 -2.477 -22.498 1.00 51.09 90 GLY A CA 1
ATOM 703 C C . GLY A 1 90 ? 29.570 -2.612 -20.972 1.00 51.09 90 GLY A C 1
ATOM 704 O O . GLY A 1 90 ? 30.157 -1.768 -20.308 1.00 51.09 90 GLY A O 1
ATOM 705 N N . ILE A 1 91 ? 28.968 -3.659 -20.389 1.00 50.38 91 ILE A N 1
ATOM 706 C CA . ILE A 1 91 ? 29.230 -4.035 -18.983 1.00 50.38 91 ILE A CA 1
ATOM 707 C C . ILE A 1 91 ? 29.786 -5.467 -18.938 1.00 50.38 91 ILE A C 1
ATOM 709 O O . ILE A 1 91 ? 29.251 -6.363 -18.305 1.00 50.38 91 ILE A O 1
ATOM 713 N N . GLN A 1 92 ? 30.902 -5.680 -19.636 1.00 47.75 92 GLN A N 1
ATOM 714 C CA . GLN A 1 92 ? 31.845 -6.776 -19.354 1.00 47.75 92 GLN A CA 1
ATOM 715 C C . GLN A 1 92 ? 32.933 -6.326 -18.351 1.00 47.75 92 GLN A C 1
ATOM 717 O O . GLN A 1 92 ? 33.961 -6.974 -18.218 1.00 47.75 92 GLN A O 1
ATOM 722 N N . ALA A 1 93 ? 32.735 -5.206 -17.639 1.00 49.28 93 ALA A N 1
ATOM 723 C CA . ALA A 1 93 ? 33.779 -4.583 -16.815 1.00 49.28 93 ALA A CA 1
ATOM 724 C C . ALA A 1 93 ? 33.518 -4.572 -15.296 1.00 49.28 93 ALA A C 1
ATOM 726 O O . ALA A 1 93 ? 34.315 -3.996 -14.564 1.00 49.28 93 ALA A O 1
ATOM 727 N N . ALA A 1 94 ? 32.440 -5.184 -14.787 1.00 51.03 94 ALA A N 1
ATOM 728 C CA . ALA A 1 94 ? 32.145 -5.128 -13.345 1.00 51.03 94 ALA A CA 1
ATOM 729 C C . ALA A 1 94 ? 31.651 -6.438 -12.715 1.00 51.03 94 ALA A C 1
ATOM 731 O O . ALA A 1 94 ? 31.111 -6.422 -11.614 1.00 51.03 94 ALA A O 1
ATOM 732 N N . VAL A 1 95 ? 31.871 -7.581 -13.370 1.00 52.09 95 VAL A N 1
ATOM 733 C CA . VAL A 1 95 ? 31.787 -8.888 -12.698 1.00 52.09 95 VAL A CA 1
ATOM 734 C C . VAL A 1 95 ? 33.059 -9.676 -12.988 1.00 52.09 95 VAL A C 1
ATOM 736 O O . VAL A 1 95 ? 33.035 -10.813 -13.449 1.00 52.09 95 VAL A O 1
ATOM 739 N N . THR A 1 96 ? 34.211 -9.063 -12.706 1.00 44.91 96 THR A N 1
ATOM 740 C CA . THR A 1 96 ? 35.386 -9.864 -12.368 1.00 44.91 96 THR A CA 1
ATOM 741 C C . THR A 1 96 ? 35.061 -10.509 -11.030 1.00 44.91 96 THR A C 1
ATOM 743 O O . THR A 1 96 ? 35.124 -9.869 -9.983 1.00 44.91 96 THR A O 1
ATOM 746 N N . TYR A 1 97 ? 34.622 -11.763 -11.083 1.00 48.88 97 TYR A N 1
ATOM 747 C CA . TYR A 1 97 ? 34.577 -12.655 -9.938 1.00 48.88 97 TYR A CA 1
ATOM 748 C C . TYR A 1 97 ? 35.971 -12.657 -9.295 1.00 48.88 97 TYR A C 1
ATOM 750 O O . TYR A 1 97 ? 36.901 -13.278 -9.804 1.00 48.88 97 TYR A O 1
ATOM 758 N N . VAL A 1 98 ? 36.138 -11.891 -8.217 1.00 47.72 98 VAL A N 1
ATOM 759 C CA . VAL A 1 98 ? 37.308 -11.992 -7.348 1.00 47.72 98 VAL A CA 1
ATOM 760 C C . VAL A 1 98 ? 37.011 -13.152 -6.400 1.00 47.72 98 VAL A C 1
ATOM 762 O O . VAL A 1 98 ? 36.070 -13.041 -5.608 1.00 47.72 98 VAL A O 1
ATOM 765 N N . PRO A 1 99 ? 37.745 -14.277 -6.467 1.00 42.47 99 PRO A N 1
ATOM 766 C CA . PRO A 1 99 ? 37.588 -15.324 -5.476 1.00 42.47 99 PRO A CA 1
ATOM 767 C C . PRO A 1 99 ? 37.993 -14.731 -4.126 1.00 42.47 99 PRO A C 1
ATOM 769 O O . PRO A 1 99 ? 39.089 -14.194 -3.968 1.00 42.47 99 PRO A O 1
ATOM 772 N N . ARG A 1 100 ? 37.070 -14.778 -3.164 1.00 45.59 100 ARG A N 1
ATOM 773 C CA . ARG A 1 100 ? 37.295 -14.341 -1.786 1.00 45.59 100 ARG A CA 1
ATOM 774 C C . ARG A 1 100 ? 38.479 -15.130 -1.219 1.00 45.59 100 ARG A C 1
ATOM 776 O O . ARG A 1 100 ? 38.342 -16.314 -0.936 1.00 45.59 100 ARG A O 1
ATOM 783 N N . GLN A 1 101 ? 39.636 -14.484 -1.089 1.00 39.19 101 GLN A N 1
ATOM 784 C CA . GLN A 1 101 ? 40.749 -15.008 -0.305 1.00 39.19 101 GLN A CA 1
ATOM 785 C C . GLN A 1 101 ? 40.438 -14.766 1.172 1.00 39.19 101 GLN A C 1
ATOM 787 O O . GLN A 1 101 ? 40.328 -13.620 1.612 1.00 39.19 101 GLN A O 1
ATOM 792 N N . ASP A 1 102 ? 40.277 -15.850 1.928 1.00 42.44 102 ASP A N 1
ATOM 793 C CA . ASP A 1 102 ? 40.302 -15.813 3.384 1.00 42.44 102 ASP A CA 1
ATOM 794 C C . ASP A 1 102 ? 41.696 -15.373 3.845 1.00 42.44 102 ASP A C 1
ATOM 796 O O . ASP A 1 102 ? 42.681 -16.096 3.696 1.00 42.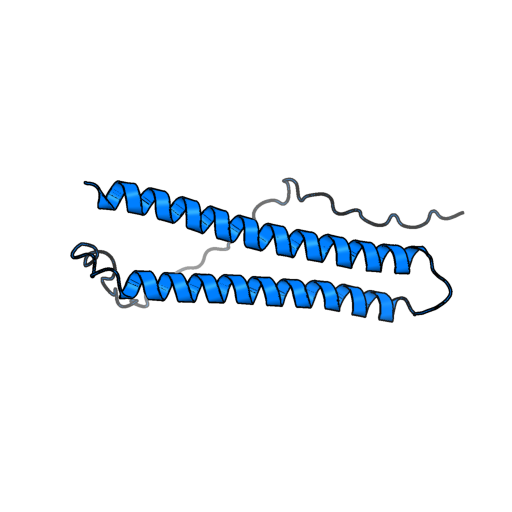44 102 ASP A O 1
ATOM 800 N N . ALA A 1 103 ? 41.775 -14.170 4.410 1.00 37.16 103 ALA A N 1
ATOM 801 C CA . ALA A 1 103 ? 42.932 -13.695 5.151 1.00 37.16 103 ALA A CA 1
ATOM 802 C C . ALA A 1 103 ? 42.485 -13.368 6.577 1.00 37.16 103 ALA A C 1
ATOM 804 O O . ALA A 1 103 ? 41.713 -12.442 6.826 1.00 37.16 103 ALA A O 1
ATOM 805 N N . ALA A 1 104 ? 42.959 -14.189 7.509 1.00 40.12 104 ALA A N 1
ATOM 806 C CA . ALA A 1 104 ? 42.845 -13.988 8.939 1.00 40.12 104 ALA A CA 1
ATOM 807 C C . ALA A 1 104 ? 43.441 -12.635 9.369 1.00 40.12 104 ALA A C 1
ATOM 809 O O . ALA A 1 104 ? 44.528 -12.271 8.924 1.00 40.12 104 ALA A O 1
ATOM 810 N N . GLY A 1 105 ? 42.785 -11.949 10.314 1.00 41.28 105 GLY A N 1
ATOM 811 C CA . GLY A 1 105 ? 43.460 -10.958 11.154 1.00 41.28 105 GLY A CA 1
ATOM 812 C C . GLY A 1 105 ? 42.646 -9.736 11.581 1.00 41.28 105 GLY A C 1
ATOM 813 O O . GLY A 1 105 ? 42.330 -8.874 10.774 1.00 41.28 105 GLY A O 1
ATOM 814 N N . SER A 1 106 ? 42.504 -9.605 12.904 1.00 40.81 106 SER A N 1
ATOM 815 C CA . SER A 1 106 ? 42.346 -8.369 13.697 1.00 40.81 106 SER A CA 1
ATOM 816 C C . SER A 1 106 ? 40.956 -7.720 13.811 1.00 40.81 106 SER A C 1
ATOM 818 O O . SER A 1 106 ? 40.329 -7.299 12.847 1.00 40.81 106 SER A O 1
ATOM 820 N N . GLY A 1 107 ? 40.481 -7.648 15.059 1.00 48.94 107 GLY A N 1
ATOM 821 C CA . GLY A 1 107 ? 39.196 -7.078 15.441 1.00 48.94 107 GLY A CA 1
ATOM 822 C C . GLY A 1 107 ? 39.159 -5.552 15.538 1.00 48.94 107 GLY A C 1
ATOM 823 O O . GLY A 1 107 ? 40.178 -4.875 15.624 1.00 48.94 107 GLY A O 1
ATOM 824 N N . GLY A 1 108 ? 37.933 -5.035 15.614 1.00 44.88 108 GLY A N 1
ATOM 825 C CA . GLY A 1 108 ? 37.622 -3.642 15.919 1.00 44.88 108 GLY A CA 1
ATOM 826 C C . GLY A 1 108 ? 36.115 -3.479 16.112 1.00 44.88 108 GLY A C 1
ATOM 827 O O . GLY A 1 108 ? 35.330 -3.826 15.239 1.00 44.88 108 GLY A O 1
ATOM 828 N N . ARG A 1 109 ? 35.710 -3.024 17.298 1.00 53.91 109 ARG A N 1
ATOM 829 C CA . ARG A 1 109 ? 34.317 -2.838 17.734 1.00 53.91 109 ARG A CA 1
ATOM 830 C C . ARG A 1 109 ? 33.603 -1.786 16.870 1.00 53.91 109 ARG A C 1
ATOM 832 O O . ARG A 1 109 ? 34.149 -0.708 16.661 1.00 53.91 109 ARG A O 1
ATOM 839 N N . PHE A 1 110 ? 32.368 -2.062 16.451 1.00 48.91 110 PHE A N 1
ATOM 840 C CA . PHE A 1 110 ? 31.484 -1.069 15.829 1.00 48.91 110 PHE A CA 1
ATOM 841 C C . PHE A 1 110 ? 30.993 -0.056 16.884 1.00 48.91 110 PHE A C 1
ATOM 843 O O . PHE A 1 110 ? 30.399 -0.484 17.878 1.00 48.91 110 PHE A O 1
ATOM 850 N N . PRO A 1 111 ? 31.187 1.265 16.712 1.00 54.53 111 PRO A N 1
ATOM 851 C CA . PRO A 1 111 ? 30.503 2.259 17.526 1.00 54.53 111 PRO A CA 1
ATOM 852 C C . PRO A 1 111 ? 29.070 2.464 17.014 1.00 54.53 111 PRO A C 1
ATOM 854 O O . PRO A 1 111 ? 28.844 2.715 15.831 1.00 54.53 111 PRO A O 1
ATOM 857 N N . LEU A 1 112 ? 28.102 2.359 17.926 1.00 58.84 112 LEU A N 1
ATOM 858 C CA . LEU A 1 112 ? 26.701 2.721 17.706 1.00 58.84 112 LEU A CA 1
ATOM 859 C C . LEU A 1 112 ? 26.587 4.238 17.442 1.00 58.84 112 LEU A C 1
ATOM 861 O O . LEU A 1 112 ? 27.139 5.016 18.225 1.00 58.84 112 LEU A O 1
ATOM 865 N N . PRO A 1 113 ? 25.874 4.689 16.394 1.00 59.69 113 PRO A N 1
ATOM 866 C CA . PRO A 1 113 ? 25.617 6.111 16.189 1.00 59.69 113 PRO A CA 1
ATOM 867 C C . PRO A 1 113 ? 24.621 6.659 17.235 1.00 59.69 113 PRO A C 1
ATOM 869 O O . PRO A 1 113 ? 23.707 5.939 17.652 1.00 59.69 113 PRO A O 1
ATOM 872 N N . PRO A 1 114 ? 24.777 7.924 17.674 1.00 55.91 114 PRO A N 1
ATOM 873 C CA . PRO A 1 114 ? 23.959 8.523 18.723 1.00 55.91 114 PRO A CA 1
ATOM 874 C C . PRO A 1 114 ? 22.494 8.678 18.300 1.00 55.91 114 PRO A C 1
ATOM 876 O O . PRO A 1 114 ? 22.168 9.160 17.215 1.00 55.91 114 PRO A O 1
ATOM 879 N N . ALA A 1 115 ? 21.603 8.292 19.211 1.00 55.97 115 ALA A N 1
ATOM 880 C CA . ALA A 1 115 ? 20.163 8.442 19.100 1.00 55.97 115 ALA A CA 1
ATOM 881 C C . ALA A 1 115 ? 19.759 9.911 19.295 1.00 55.97 115 ALA A C 1
ATOM 883 O O . ALA A 1 115 ? 19.432 10.302 20.406 1.00 55.97 115 ALA A O 1
ATOM 884 N N . ASN A 1 116 ? 19.793 10.735 18.244 1.00 53.78 116 ASN A N 1
ATOM 885 C CA . ASN A 1 116 ? 19.075 12.015 18.233 1.00 53.78 116 ASN A CA 1
ATOM 886 C C . ASN A 1 116 ? 18.837 12.518 16.799 1.00 53.78 116 ASN A C 1
ATOM 888 O O . ASN A 1 116 ? 19.750 13.013 16.147 1.00 53.78 116 ASN A O 1
ATOM 892 N N . GLY A 1 117 ? 17.593 12.404 16.319 1.00 49.47 117 GLY A N 1
ATOM 893 C CA . GLY A 1 117 ? 17.173 12.944 15.021 1.00 49.47 117 GLY A CA 1
ATOM 894 C C . GLY A 1 117 ? 15.823 12.409 14.534 1.00 49.47 117 GLY A C 1
ATOM 895 O O . GLY A 1 117 ? 15.778 11.468 13.752 1.00 49.47 117 GLY A O 1
ATOM 896 N N . THR A 1 118 ? 14.731 13.001 15.035 1.00 51.00 118 THR A N 1
ATOM 897 C CA . THR A 1 118 ? 13.387 13.086 14.411 1.00 51.00 118 THR A CA 1
ATOM 898 C C . THR A 1 118 ? 12.811 11.828 13.741 1.00 51.00 118 THR A C 1
ATOM 900 O O . THR A 1 118 ? 12.714 11.737 12.520 1.00 51.00 118 THR A O 1
ATOM 903 N N . ARG A 1 119 ? 12.291 10.892 14.553 1.00 48.62 119 ARG A N 1
ATOM 904 C CA . ARG A 1 119 ? 11.240 9.969 14.086 1.00 48.62 119 ARG A CA 1
ATOM 905 C C . ARG A 1 119 ? 9.902 10.723 13.981 1.00 48.62 119 ARG A C 1
ATOM 907 O O . ARG A 1 119 ? 9.573 11.447 14.923 1.00 48.62 119 ARG A O 1
ATOM 914 N N . PRO A 1 120 ? 9.118 10.536 12.905 1.00 49.41 120 PRO A N 1
ATOM 915 C CA . PRO A 1 120 ? 7.747 11.028 12.820 1.00 49.41 120 PRO A CA 1
ATOM 916 C C . PRO A 1 120 ? 6.930 10.571 14.035 1.00 49.41 120 PRO A C 1
ATOM 918 O O . PRO A 1 120 ? 6.962 9.404 14.429 1.00 49.41 120 PRO A O 1
ATOM 921 N N . ASN A 1 121 ? 6.247 11.522 14.663 1.00 50.81 121 ASN A N 1
ATOM 922 C CA . ASN A 1 121 ? 5.469 11.337 15.881 1.00 50.81 121 ASN A CA 1
ATOM 923 C C . ASN A 1 121 ? 4.187 10.542 15.573 1.00 50.81 121 ASN A C 1
ATOM 925 O O . ASN A 1 121 ? 3.208 11.119 15.109 1.00 50.81 121 ASN A O 1
ATOM 929 N N . MET A 1 122 ? 4.181 9.225 15.806 1.00 54.53 122 MET A N 1
ATOM 930 C CA . MET A 1 122 ? 2.923 8.478 15.918 1.00 54.53 122 MET A CA 1
ATOM 931 C C . MET A 1 122 ? 2.229 8.852 17.236 1.00 54.53 122 MET A C 1
ATOM 933 O O . MET A 1 122 ? 2.919 8.948 18.254 1.00 54.53 122 MET A O 1
ATOM 937 N N . PRO A 1 123 ? 0.898 9.053 17.252 1.00 51.56 123 PRO A N 1
ATOM 938 C CA . PRO A 1 123 ? 0.176 9.485 18.443 1.00 51.56 123 PRO A CA 1
ATOM 939 C C . PRO A 1 123 ? 0.317 8.432 19.545 1.00 51.56 123 PRO A C 1
ATOM 941 O O . PRO A 1 123 ? -0.279 7.360 19.494 1.00 51.56 123 PRO A O 1
ATOM 944 N N . ARG A 1 124 ? 1.156 8.725 20.540 1.00 66.44 124 ARG A N 1
ATOM 945 C CA . ARG A 1 124 ? 1.302 7.881 21.725 1.00 66.44 124 ARG A CA 1
ATOM 946 C C . ARG A 1 124 ? 0.118 8.144 22.649 1.00 66.44 124 ARG A C 1
ATOM 948 O O . ARG A 1 124 ? -0.120 9.289 23.030 1.00 66.44 124 ARG A O 1
ATOM 955 N N . GLN A 1 125 ? -0.603 7.085 23.004 1.00 52.78 125 GLN A N 1
ATOM 956 C CA . GLN A 1 125 ? -1.640 7.126 24.032 1.00 52.78 125 GLN A CA 1
ATOM 957 C C . GLN A 1 125 ? -1.039 7.643 25.351 1.00 52.78 125 GLN A C 1
ATOM 959 O O . GLN A 1 125 ? 0.030 7.199 25.776 1.00 52.78 125 GLN A O 1
ATOM 964 N N . ARG A 1 126 ? -1.701 8.625 25.972 1.00 64.25 126 ARG A N 1
ATOM 965 C CA . ARG A 1 126 ? -1.293 9.206 27.258 1.00 64.25 126 ARG A CA 1
ATOM 966 C C . ARG A 1 126 ? -1.750 8.273 28.398 1.00 64.25 126 ARG A C 1
ATOM 968 O O . ARG A 1 126 ? -2.901 7.843 28.362 1.00 64.25 126 ARG A O 1
ATOM 975 N N . PRO A 1 127 ? -0.906 7.967 29.402 1.00 59.31 127 PRO A N 1
ATOM 976 C CA . PRO A 1 127 ? -1.333 7.237 30.599 1.00 59.31 127 PRO A CA 1
ATOM 977 C C . PRO A 1 127 ? -2.385 8.030 31.404 1.00 59.31 127 PRO A C 1
ATOM 979 O O . PRO A 1 127 ? -2.309 9.261 31.414 1.00 59.31 127 PRO A O 1
ATOM 982 N N . PRO A 1 128 ? -3.349 7.370 32.078 1.00 66.19 128 PRO A N 1
ATOM 983 C CA . PRO A 1 128 ? -4.363 8.052 32.886 1.00 66.19 128 PRO A CA 1
ATOM 984 C C . PRO A 1 128 ? -3.754 8.696 34.142 1.00 66.19 128 PRO A C 1
ATOM 986 O O . PRO A 1 128 ? -2.884 8.110 34.788 1.00 66.19 128 PRO A O 1
ATOM 989 N N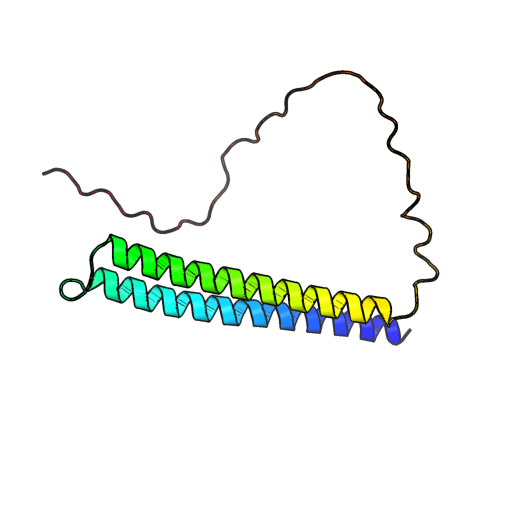 . GLU A 1 129 ? -4.216 9.902 34.487 1.00 65.88 129 GLU A N 1
ATOM 990 C CA . GLU A 1 129 ? -3.750 10.634 35.670 1.00 65.88 129 GLU A CA 1
ATOM 991 C C . GLU A 1 129 ? -4.300 10.010 36.968 1.00 65.88 129 GLU A C 1
ATOM 993 O O . GLU A 1 129 ? -5.493 9.689 37.034 1.00 65.88 129 GLU A O 1
ATOM 998 N N . PRO A 1 130 ? -3.463 9.832 38.007 1.00 62.66 130 PRO A N 1
ATOM 999 C CA . PRO A 1 130 ? -3.929 9.400 39.317 1.00 62.66 130 PRO A CA 1
ATOM 1000 C C . PRO A 1 130 ? -4.687 10.538 40.016 1.00 62.66 130 PRO A C 1
ATOM 1002 O O . PRO A 1 130 ? -4.211 11.672 40.066 1.00 62.66 130 PRO A O 1
ATOM 1005 N N . ARG A 1 131 ? -5.873 10.204 40.537 1.00 57.62 131 ARG A N 1
ATOM 1006 C CA . ARG A 1 131 ? -6.649 11.040 41.463 1.00 57.62 131 ARG A CA 1
ATOM 1007 C C . ARG A 1 131 ? -5.992 11.116 42.833 1.00 57.62 131 ARG A C 1
ATOM 1009 O O . ARG A 1 131 ? -5.428 10.081 43.253 1.00 57.62 131 ARG A O 1
#

Secondary structure (DSSP, 8-state):
-HHHHHHHHHHHHHHHHHHHHHHHHHHHHHHHHHHHHHHHHT-SSS--HHHHHHHHHHHHHHHHHHHHHHHHHHHHHHHHHHHHS---TT--SS--------------PPPPPPS-S------PPPPPPP-